Protein AF-A0A1B6HEP8-F1 (afdb_monomer_lite)

Organism: NCBI:txid320908

pLDDT: mean 74.49, std 13.11, range [37.03, 90.69]

Sequence (139 aa):
LQSMLTELEASLRCVVLRTQDQSISPSASLAEIMTVEDELQFWNGCWNQARKKLDQERAKGFTEALEPLATAFRQLDRMELPEAEDVLETAHVVLDDLWKLDEFQYPQQRMEHLMEVIGKTVTRFIQQKTKSENIWEGD

Radius of gyration: 17.64 Å; chains: 1; bounding box: 43×30×50 Å

Foldseek 3Di:
DVVVVVVVVVVVVVVVVVVCVVPDPVVVLLVPCLALVSVLVVLVVQLVPDPDPLSVVLSVQLNVLSVQLRVLLVCLLVDAPVCVVVSVVSVVVSLVSNCPPPSDHDDPVVSVSNVVSSVVSNVVSVVVNVVVDPPVPDD

Structure (mmCIF, N/CA/C/O backbone):
data_AF-A0A1B6HEP8-F1
#
_entry.id   AF-A0A1B6HEP8-F1
#
loop_
_atom_site.group_PDB
_atom_site.id
_atom_site.type_symbol
_atom_site.label_atom_id
_atom_site.label_alt_id
_atom_site.label_comp_id
_atom_site.label_asym_id
_atom_site.label_entity_id
_atom_site.label_seq_id
_atom_site.pdbx_PDB_ins_code
_atom_site.Cartn_x
_atom_site.Cartn_y
_atom_site.Cartn_z
_atom_site.occupancy
_atom_site.B_iso_or_equiv
_atom_site.auth_seq_id
_atom_site.auth_comp_id
_atom_site.auth_asym_id
_atom_site.auth_atom_id
_atom_site.pdbx_PDB_model_num
ATOM 1 N N . LEU A 1 1 ? 19.510 9.320 20.959 1.00 57.09 1 LEU A N 1
ATOM 2 C CA . LEU A 1 1 ? 19.284 10.428 19.998 1.00 57.09 1 LEU A CA 1
ATOM 3 C C . LEU A 1 1 ? 18.323 10.016 18.891 1.00 57.09 1 LEU A C 1
ATOM 5 O O . LEU A 1 1 ? 17.283 10.643 18.803 1.00 57.09 1 LEU A O 1
ATOM 9 N N . GLN A 1 2 ? 18.586 8.947 18.129 1.00 69.06 2 GLN A N 1
ATOM 10 C CA . GLN A 1 2 ? 17.633 8.462 17.114 1.00 69.06 2 GLN A CA 1
ATOM 11 C C . GLN A 1 2 ? 16.268 8.063 17.694 1.00 69.06 2 GLN A C 1
ATOM 13 O O . GLN A 1 2 ? 15.257 8.471 17.147 1.00 69.06 2 GLN A O 1
ATOM 18 N N . SER A 1 3 ? 16.234 7.387 18.848 1.00 61.69 3 SER A N 1
ATOM 19 C CA . SER A 1 3 ? 14.975 7.034 19.527 1.00 61.69 3 SER A CA 1
ATOM 20 C C . SER A 1 3 ? 14.134 8.251 19.926 1.00 61.69 3 SER A C 1
ATOM 22 O O . SER A 1 3 ? 12.919 8.240 19.792 1.00 61.69 3 SER A O 1
ATOM 24 N N . MET A 1 4 ? 14.787 9.327 20.369 1.00 73.06 4 MET A N 1
ATOM 25 C CA . MET A 1 4 ? 14.111 10.573 20.732 1.00 73.06 4 MET A CA 1
ATOM 26 C C . MET A 1 4 ? 13.595 11.291 19.486 1.00 73.06 4 MET A C 1
ATOM 28 O O . MET A 1 4 ? 12.535 11.88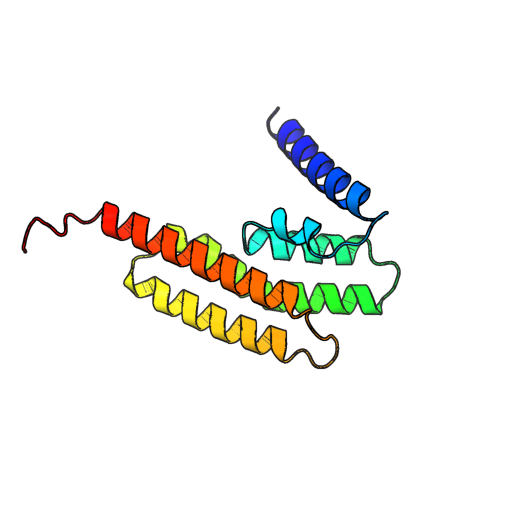8 19.540 1.00 73.06 4 MET A O 1
ATOM 32 N N . LEU A 1 5 ? 14.317 11.211 18.363 1.00 83.25 5 LEU A N 1
ATOM 33 C CA . LEU A 1 5 ? 13.895 11.773 17.079 1.00 83.25 5 LEU A CA 1
ATOM 34 C C . LEU A 1 5 ? 12.667 11.045 16.526 1.00 83.25 5 LEU A C 1
ATOM 36 O O . LEU A 1 5 ? 11.701 11.704 16.171 1.00 83.25 5 LEU A O 1
ATOM 40 N N . THR A 1 6 ? 12.665 9.710 16.545 1.00 81.62 6 THR A N 1
ATOM 41 C CA . THR A 1 6 ? 11.507 8.908 16.118 1.00 81.62 6 THR A CA 1
ATOM 42 C C . THR A 1 6 ? 10.293 9.135 17.015 1.00 81.62 6 THR A C 1
ATOM 44 O O . THR A 1 6 ? 9.163 9.167 16.543 1.00 81.62 6 THR A O 1
ATOM 47 N N . GLU A 1 7 ? 10.510 9.331 18.315 1.00 73.19 7 GLU A N 1
ATOM 48 C CA . GLU A 1 7 ? 9.442 9.611 19.278 1.00 73.19 7 GLU A CA 1
ATOM 49 C C . GLU A 1 7 ? 8.897 11.044 19.123 1.00 73.19 7 GLU A C 1
ATOM 51 O O . GLU A 1 7 ? 7.694 11.288 19.247 1.00 73.19 7 GLU A O 1
ATOM 56 N N . LEU A 1 8 ? 9.761 11.997 18.764 1.00 82.38 8 LEU A N 1
ATOM 57 C CA . LEU A 1 8 ? 9.376 13.375 18.464 1.00 82.38 8 LEU A CA 1
ATOM 58 C C . LEU A 1 8 ? 8.628 13.470 17.127 1.00 82.38 8 LEU A C 1
ATOM 60 O O . LEU A 1 8 ? 7.628 14.169 17.035 1.00 82.38 8 LEU A O 1
ATOM 64 N N . GLU A 1 9 ? 9.051 12.715 16.118 1.00 76.81 9 GLU A N 1
ATOM 65 C CA . GLU A 1 9 ? 8.378 12.617 14.822 1.00 76.81 9 GLU A CA 1
ATOM 66 C C . GLU A 1 9 ? 7.004 11.943 14.960 1.00 76.81 9 GLU A C 1
ATOM 68 O O . GLU A 1 9 ? 6.003 12.477 14.486 1.00 76.81 9 GLU A O 1
ATOM 73 N N . ALA A 1 10 ? 6.916 10.844 15.715 1.00 69.25 10 ALA A N 1
ATOM 74 C CA . ALA A 1 10 ? 5.651 10.171 16.004 1.00 69.25 10 ALA A CA 1
ATOM 75 C C . ALA A 1 10 ? 4.685 11.052 16.818 1.00 69.25 10 ALA A C 1
ATOM 77 O O . ALA A 1 10 ? 3.481 11.076 16.545 1.00 69.25 10 ALA A O 1
ATOM 78 N N . SER A 1 11 ? 5.193 11.805 17.801 1.00 68.50 11 SER A N 1
ATOM 79 C CA . SER A 1 11 ? 4.370 12.718 18.605 1.00 68.50 11 SER A CA 1
ATOM 80 C C . SER A 1 11 ? 3.941 13.962 17.828 1.00 68.50 11 SER A C 1
ATOM 82 O O . SER A 1 11 ? 2.787 14.365 17.953 1.00 68.50 11 SER A O 1
ATOM 84 N N . LEU A 1 12 ? 4.798 14.524 16.971 1.00 74.38 12 LEU A N 1
ATOM 85 C CA . LEU A 1 12 ? 4.425 15.601 16.050 1.00 74.38 12 LEU A CA 1
ATOM 86 C C . LEU A 1 12 ? 3.359 15.135 15.063 1.00 74.38 12 LEU A C 1
ATOM 88 O O . LEU A 1 12 ? 2.343 15.810 14.923 1.00 74.38 12 LEU A O 1
ATOM 92 N N . ARG A 1 13 ? 3.533 13.954 14.459 1.00 63.53 13 ARG A N 1
ATOM 93 C CA . ARG A 1 13 ? 2.539 13.351 13.562 1.00 63.53 13 ARG A CA 1
ATOM 94 C C . ARG A 1 13 ? 1.188 13.198 14.263 1.00 63.53 13 ARG A C 1
ATOM 96 O O . ARG A 1 13 ? 0.164 13.621 13.739 1.00 63.53 13 ARG A O 1
ATOM 103 N N . CYS A 1 14 ? 1.184 12.704 15.502 1.00 56.34 14 CYS A N 1
ATOM 104 C CA . CYS A 1 14 ? -0.032 12.613 16.315 1.00 56.34 14 CYS A CA 1
ATOM 105 C C . CYS A 1 14 ? -0.652 13.980 16.650 1.00 56.34 14 CYS A C 1
ATOM 107 O O . CYS A 1 14 ? -1.875 14.108 16.666 1.00 56.34 14 CYS A O 1
ATOM 109 N N . VAL A 1 15 ? 0.158 14.994 16.969 1.00 63.53 15 VAL A N 1
ATOM 110 C CA . VAL A 1 15 ? -0.334 16.336 17.323 1.00 63.53 15 VAL A CA 1
ATOM 111 C C . VAL A 1 15 ? -0.934 17.032 16.112 1.00 63.53 15 VAL A C 1
ATOM 113 O O . VAL A 1 15 ? -2.010 17.605 16.245 1.00 63.53 15 VAL A O 1
ATOM 116 N N . VAL A 1 16 ? -0.298 16.929 14.946 1.00 63.59 16 VAL A N 1
ATOM 117 C CA . VAL A 1 16 ? -0.805 17.496 13.693 1.00 63.59 16 VAL A CA 1
ATOM 118 C C . VAL A 1 16 ? -2.164 16.883 13.340 1.00 63.59 16 VAL A C 1
ATOM 120 O O . VAL A 1 16 ? -3.126 17.632 13.137 1.00 63.59 16 VAL A O 1
ATOM 123 N N . LEU A 1 17 ? -2.287 15.553 13.437 1.00 57.50 17 LEU A N 1
ATOM 124 C CA . LEU A 1 17 ? -3.558 14.837 13.280 1.00 57.50 17 LEU A CA 1
ATOM 125 C C . LEU A 1 17 ? -4.614 15.280 14.315 1.00 57.50 17 LEU A C 1
ATOM 127 O O . LEU A 1 17 ? -5.783 15.442 13.974 1.00 57.50 17 LEU A O 1
ATOM 131 N N . ARG A 1 18 ? -4.220 15.551 15.570 1.00 50.47 18 ARG A N 1
ATOM 132 C CA . ARG A 1 18 ? -5.126 16.050 16.629 1.00 50.47 18 ARG A CA 1
ATOM 133 C C . ARG A 1 18 ? -5.597 17.488 16.413 1.00 50.47 18 ARG A C 1
ATOM 135 O O . ARG A 1 18 ? -6.743 17.793 16.730 1.00 50.47 18 ARG A O 1
ATOM 142 N N . THR A 1 19 ? -4.755 18.383 15.898 1.00 46.78 19 THR A N 1
ATOM 143 C CA . THR A 1 19 ? -5.163 19.766 15.576 1.00 46.78 19 THR A CA 1
ATOM 144 C C . THR A 1 19 ? -6.194 19.830 14.451 1.00 46.78 19 THR A C 1
ATOM 146 O O . THR A 1 19 ? -6.966 20.784 14.396 1.00 46.78 19 THR A O 1
ATOM 149 N N . GLN A 1 20 ? -6.260 18.809 13.596 1.00 47.50 20 GLN A N 1
ATOM 150 C CA . GLN A 1 20 ? -7.231 18.730 12.501 1.00 47.50 20 GLN A CA 1
ATOM 151 C C . GLN A 1 20 ? -8.622 18.223 12.949 1.00 47.50 20 GLN A C 1
ATOM 153 O O . GLN A 1 20 ? -9.596 18.401 12.221 1.00 47.50 20 GLN A O 1
ATOM 158 N N . ASP A 1 21 ? -8.758 17.687 14.170 1.00 45.72 21 ASP A N 1
ATOM 159 C CA . ASP A 1 21 ? -10.011 17.116 14.710 1.00 45.72 21 ASP A CA 1
ATOM 160 C C . ASP A 1 21 ? -11.056 18.190 15.114 1.00 45.72 21 ASP A C 1
ATOM 162 O O . ASP A 1 21 ? -12.222 17.885 15.357 1.00 45.72 21 ASP A O 1
ATOM 166 N N . GLN A 1 22 ? -10.682 19.480 15.160 1.00 44.94 22 GLN A N 1
ATOM 167 C CA . GLN A 1 22 ? -11.628 20.583 15.435 1.00 44.94 22 GLN A CA 1
ATOM 168 C C . GLN A 1 22 ? -12.282 21.176 14.177 1.00 44.94 22 GLN A C 1
ATOM 170 O O . GLN A 1 22 ? -13.263 21.912 14.284 1.00 44.94 22 GLN A O 1
ATOM 175 N N . SER A 1 23 ? -11.796 20.835 12.983 1.00 39.75 23 SER A N 1
ATOM 176 C CA . SER A 1 23 ? -12.380 21.271 11.714 1.00 39.75 23 SER A CA 1
ATOM 177 C C . SER A 1 23 ? -12.222 20.164 10.680 1.00 39.75 23 SER A C 1
ATOM 179 O O . SER A 1 23 ? -11.285 20.170 9.884 1.00 39.75 23 SER A O 1
ATOM 181 N N . ILE A 1 24 ? -13.127 19.187 10.713 1.00 41.25 24 ILE A N 1
ATOM 182 C CA . ILE A 1 24 ? -13.138 18.063 9.774 1.00 41.25 24 ILE A CA 1
ATOM 183 C C . ILE A 1 24 ? -13.408 18.603 8.362 1.00 41.25 24 ILE A C 1
ATOM 185 O O . ILE A 1 24 ? -14.552 18.732 7.931 1.00 41.25 24 ILE A O 1
ATOM 189 N N . SER A 1 25 ? -12.333 18.916 7.639 1.00 37.03 25 SER A N 1
ATOM 190 C CA . SER A 1 25 ? -12.291 18.819 6.188 1.00 37.03 25 SER A CA 1
ATOM 191 C C . SER A 1 25 ? -11.531 17.531 5.863 1.00 37.03 25 SER A C 1
ATOM 193 O O . SER A 1 25 ? -10.323 17.476 6.099 1.00 37.03 25 SER A O 1
ATOM 195 N N . PRO A 1 26 ? -12.193 16.490 5.329 1.00 45.12 26 PRO A N 1
ATOM 196 C CA . PRO A 1 26 ? -11.564 15.203 5.015 1.00 45.12 26 PRO A CA 1
ATOM 197 C C . PRO A 1 26 ? -10.433 15.306 3.977 1.00 45.12 26 PRO A C 1
ATOM 199 O O . PRO A 1 26 ? -9.711 14.339 3.777 1.00 45.12 26 PRO A O 1
ATOM 202 N N . SER A 1 27 ? -10.260 16.468 3.342 1.00 38.66 27 SER A N 1
ATOM 203 C CA . SER A 1 27 ? -9.211 16.763 2.365 1.00 38.66 27 SER A CA 1
ATOM 204 C C . SER A 1 27 ? -7.836 17.076 2.966 1.00 38.66 27 SER A C 1
ATOM 206 O O . SER A 1 27 ? -6.834 16.867 2.292 1.00 38.66 27 SER A O 1
ATOM 208 N N . ALA A 1 28 ? -7.752 17.566 4.210 1.00 42.22 28 ALA A N 1
ATOM 209 C CA . ALA A 1 28 ? -6.467 17.947 4.809 1.00 42.22 28 ALA A CA 1
ATOM 210 C C . ALA A 1 28 ? -5.665 16.721 5.274 1.00 42.22 28 ALA A C 1
ATOM 212 O O . ALA A 1 28 ? -4.459 16.657 5.059 1.00 42.22 28 ALA A O 1
ATOM 213 N N . SER A 1 29 ? -6.347 15.710 5.820 1.00 55.62 29 SER A N 1
ATOM 214 C CA . SER A 1 29 ? -5.717 14.458 6.256 1.00 55.62 29 SER A CA 1
ATOM 215 C C . SER A 1 29 ? -5.234 13.589 5.089 1.00 55.62 29 SER A C 1
ATOM 217 O O . SER A 1 29 ? -4.371 12.744 5.287 1.00 55.62 29 SER A O 1
ATOM 219 N N . LEU A 1 30 ? -5.766 13.797 3.878 1.00 55.88 30 LEU A N 1
ATOM 220 C CA . LEU A 1 30 ? -5.308 13.116 2.662 1.00 55.88 30 LEU A CA 1
ATOM 221 C C . LEU A 1 30 ? -3.951 13.646 2.185 1.00 55.88 30 LEU A C 1
ATOM 223 O O . LEU A 1 30 ? -3.135 12.874 1.707 1.00 55.88 30 LEU A O 1
ATOM 227 N N . ALA A 1 31 ? -3.671 14.939 2.378 1.00 54.66 31 ALA A N 1
ATOM 228 C CA . ALA A 1 31 ? -2.416 15.551 1.936 1.00 54.66 31 ALA A CA 1
ATOM 229 C C . ALA A 1 31 ? -1.170 15.026 2.682 1.00 54.66 31 ALA A C 1
ATOM 231 O O . ALA A 1 31 ? -0.057 15.160 2.178 1.00 54.66 31 ALA A O 1
ATOM 232 N N . GLU A 1 32 ? -1.346 14.439 3.871 1.00 57.22 32 GLU A N 1
ATOM 233 C CA . GLU A 1 32 ? -0.267 13.850 4.680 1.00 57.22 32 GLU A CA 1
ATOM 234 C C . GLU A 1 32 ? -0.049 12.354 4.432 1.00 57.22 32 GLU A C 1
ATOM 236 O O . GLU A 1 32 ? 0.972 11.804 4.854 1.00 57.22 32 GLU A O 1
ATOM 241 N N . ILE A 1 33 ? -0.985 11.684 3.760 1.00 66.19 33 ILE A N 1
ATOM 242 C CA . ILE A 1 33 ? -0.854 10.272 3.418 1.00 66.19 33 ILE A CA 1
ATOM 243 C C . ILE A 1 33 ? -0.105 10.222 2.091 1.00 66.19 33 ILE A C 1
ATOM 245 O O . ILE A 1 33 ? -0.668 10.424 1.026 1.00 66.19 33 ILE A O 1
ATOM 249 N N . MET A 1 34 ? 1.204 10.014 2.136 1.00 64.75 34 MET A N 1
ATOM 250 C CA . MET A 1 34 ? 2.017 10.007 0.916 1.00 64.75 34 MET A CA 1
ATOM 251 C C . MET A 1 34 ? 2.331 8.590 0.439 1.00 64.75 34 MET A C 1
ATOM 253 O O . MET A 1 34 ? 2.782 8.408 -0.691 1.00 64.75 34 MET A O 1
ATOM 257 N N . THR A 1 35 ? 2.089 7.592 1.290 1.00 73.19 35 THR A N 1
ATOM 258 C CA . THR A 1 35 ? 2.374 6.181 1.030 1.00 73.19 35 THR A CA 1
ATOM 259 C C . THR A 1 35 ? 1.246 5.277 1.531 1.00 73.19 35 THR A C 1
ATOM 261 O O . THR A 1 35 ? 0.475 5.645 2.416 1.00 73.19 35 THR A O 1
ATOM 264 N N . VAL A 1 36 ? 1.171 4.056 0.995 1.00 75.19 36 VAL A N 1
ATOM 265 C CA . VAL A 1 36 ? 0.221 3.027 1.461 1.00 75.19 36 VAL A CA 1
ATOM 266 C C . VAL A 1 36 ? 0.453 2.677 2.944 1.00 75.19 36 VAL A C 1
ATOM 268 O O . VAL A 1 36 ? -0.494 2.401 3.678 1.00 75.19 36 VAL A O 1
ATOM 271 N N . GLU A 1 37 ? 1.701 2.753 3.422 1.00 75.44 37 GLU A N 1
ATOM 272 C CA . GLU A 1 37 ? 2.041 2.557 4.839 1.00 75.44 37 GLU A CA 1
ATOM 273 C C . GLU A 1 37 ? 1.454 3.659 5.740 1.00 75.44 37 GLU A C 1
ATOM 275 O O . GLU A 1 37 ? 1.047 3.383 6.870 1.00 75.44 37 GLU A O 1
ATOM 280 N N . ASP A 1 38 ? 1.351 4.894 5.245 1.00 75.12 38 ASP A N 1
ATOM 281 C CA . ASP A 1 38 ? 0.741 5.999 5.993 1.00 75.12 38 ASP A CA 1
ATOM 282 C C . ASP A 1 38 ? -0.766 5.800 6.179 1.00 75.12 38 ASP A C 1
ATOM 284 O O . ASP A 1 38 ? -1.305 6.117 7.241 1.00 75.12 38 ASP A O 1
ATOM 288 N N . GLU A 1 39 ? -1.441 5.217 5.184 1.00 76.50 39 GLU A N 1
ATOM 289 C CA . GLU A 1 39 ? -2.862 4.868 5.269 1.00 76.50 39 GLU A CA 1
ATOM 290 C C . GLU A 1 39 ? -3.076 3.783 6.344 1.00 76.50 39 GLU A C 1
ATOM 292 O O . GLU A 1 39 ? -3.964 3.910 7.187 1.00 76.50 39 GLU A O 1
ATOM 297 N N . LEU A 1 40 ? -2.202 2.768 6.413 1.00 76.06 40 LEU A N 1
ATOM 298 C CA . LEU A 1 40 ? -2.225 1.771 7.493 1.00 76.06 40 LEU A CA 1
ATOM 299 C C . LEU A 1 40 ? -2.009 2.389 8.877 1.00 76.06 40 LEU A C 1
ATOM 301 O O . LEU A 1 40 ? -2.680 2.009 9.841 1.00 76.06 40 LEU A O 1
ATOM 305 N N . GLN A 1 41 ? -1.074 3.332 9.009 1.00 74.25 41 GLN A N 1
ATOM 306 C CA . GLN A 1 41 ? -0.845 4.018 10.282 1.00 74.25 41 GLN A CA 1
ATOM 307 C C . GLN A 1 41 ? -2.036 4.886 10.688 1.00 74.25 41 GLN A C 1
ATOM 309 O O . GLN A 1 41 ? -2.385 4.923 11.870 1.00 74.25 41 GLN A O 1
ATOM 314 N N . PHE A 1 42 ? -2.691 5.533 9.723 1.00 75.56 42 PHE A N 1
ATOM 315 C CA . PHE A 1 42 ? -3.911 6.293 9.961 1.00 75.56 42 PHE A CA 1
ATOM 316 C C . PHE A 1 42 ? -5.016 5.400 10.541 1.00 75.56 42 PHE A C 1
ATOM 318 O O . PHE A 1 42 ? -5.560 5.715 11.602 1.00 75.56 42 PHE A O 1
ATOM 325 N N . TRP A 1 43 ? -5.296 4.249 9.920 1.00 75.75 43 TRP A N 1
ATOM 326 C CA . TRP A 1 43 ? -6.333 3.332 10.408 1.00 75.75 43 TRP A CA 1
ATOM 327 C C . TRP A 1 43 ? -5.979 2.699 11.762 1.00 75.75 43 TRP A C 1
ATOM 329 O O . TRP A 1 43 ? -6.843 2.609 12.636 1.00 75.75 43 TRP A O 1
ATOM 339 N N . ASN A 1 44 ? -4.706 2.379 12.012 1.00 72.75 44 ASN A N 1
ATOM 340 C CA . ASN A 1 44 ? -4.241 1.971 13.345 1.00 72.75 44 ASN A CA 1
ATOM 341 C C . ASN A 1 44 ? -4.435 3.077 14.402 1.00 72.75 44 ASN A C 1
ATOM 343 O O . ASN A 1 44 ? -4.799 2.803 15.549 1.00 72.75 44 ASN A O 1
ATOM 347 N N . GLY A 1 45 ? -4.229 4.343 14.031 1.00 69.50 45 GLY A N 1
ATOM 348 C CA . GLY A 1 45 ? -4.541 5.497 14.874 1.00 69.50 45 GLY A CA 1
ATOM 349 C C . GLY A 1 45 ? -6.038 5.602 15.177 1.00 69.50 45 GLY A C 1
ATOM 350 O O . GLY A 1 45 ? -6.425 5.763 16.337 1.00 69.50 45 GLY A O 1
ATOM 351 N N . CYS A 1 46 ? -6.885 5.420 14.159 1.00 67.88 46 CYS A N 1
ATOM 352 C CA . CYS A 1 46 ? -8.338 5.383 14.316 1.00 67.88 46 CYS A CA 1
ATOM 353 C C . CYS A 1 46 ? -8.791 4.257 15.252 1.00 67.88 46 CYS A C 1
ATOM 355 O O . CYS A 1 46 ? -9.651 4.498 16.095 1.00 67.88 46 CYS A O 1
ATOM 357 N N . TRP A 1 47 ? -8.188 3.067 15.175 1.00 66.50 47 TRP A N 1
ATOM 358 C CA . TRP A 1 47 ? -8.483 1.958 16.089 1.00 66.50 47 TRP A CA 1
ATOM 359 C C . TRP A 1 47 ? -8.173 2.311 17.553 1.00 66.50 47 TRP A C 1
ATOM 361 O O . TRP A 1 47 ? -9.015 2.126 18.436 1.00 66.50 47 TRP A O 1
ATOM 371 N N . ASN A 1 48 ? -6.998 2.895 17.808 1.00 65.31 48 ASN A N 1
ATOM 372 C CA . ASN A 1 48 ? -6.560 3.284 19.153 1.00 65.31 48 ASN A CA 1
ATOM 373 C C . ASN A 1 48 ? -7.392 4.430 19.759 1.00 65.31 48 ASN A C 1
ATOM 375 O O . ASN A 1 48 ? -7.549 4.510 20.978 1.00 65.31 48 ASN A O 1
ATOM 379 N N . GLN A 1 49 ? -7.911 5.332 18.923 1.00 63.12 49 GLN A N 1
ATOM 380 C CA . GLN A 1 49 ? -8.659 6.518 19.354 1.00 63.12 49 GLN A CA 1
ATOM 381 C C . GLN A 1 49 ? -10.184 6.311 19.345 1.00 63.12 49 GLN A C 1
ATOM 383 O O . GLN A 1 49 ? -10.925 7.093 19.954 1.00 63.12 49 GLN A O 1
ATOM 388 N N . ALA A 1 50 ? -10.669 5.255 18.690 1.00 62.25 50 ALA A N 1
ATOM 389 C CA . ALA A 1 50 ? -12.085 4.941 18.601 1.00 62.25 50 ALA A CA 1
ATOM 390 C C . ALA A 1 50 ? -12.674 4.597 19.977 1.00 62.25 50 ALA A C 1
ATOM 392 O O . ALA A 1 50 ? -12.272 3.655 20.655 1.00 62.25 50 ALA A O 1
ATOM 393 N N . ARG A 1 51 ? -13.696 5.363 20.376 1.00 60.34 51 ARG A N 1
ATOM 394 C CA . ARG A 1 51 ? -14.481 5.118 21.600 1.00 60.34 51 ARG A CA 1
ATOM 395 C C . ARG A 1 51 ? -15.614 4.111 21.391 1.00 60.34 51 ARG A C 1
ATOM 397 O O . ARG A 1 51 ? -16.165 3.605 22.365 1.00 60.34 51 ARG A O 1
ATOM 404 N N . LYS A 1 52 ? -16.002 3.857 20.138 1.00 71.31 52 LYS A N 1
ATOM 405 C CA . LYS A 1 52 ? -17.084 2.939 19.763 1.00 71.31 52 LYS A CA 1
ATOM 406 C C . LYS A 1 52 ? -16.485 1.659 19.186 1.00 71.31 52 LYS A C 1
ATOM 408 O O . LYS A 1 52 ? -15.628 1.729 18.313 1.00 71.31 52 LYS A O 1
ATOM 413 N N . LYS A 1 53 ? -16.989 0.501 19.627 1.00 69.50 53 LYS A N 1
ATOM 414 C CA . LYS A 1 53 ? -16.548 -0.819 19.137 1.00 69.50 53 LYS A CA 1
ATOM 415 C C . LYS A 1 53 ? -16.720 -0.984 17.626 1.00 69.50 53 LYS A C 1
ATOM 417 O O . LYS A 1 53 ? -15.830 -1.510 16.980 1.00 69.50 53 LYS A O 1
ATOM 422 N N . LEU A 1 54 ? -17.810 -0.451 17.070 1.00 69.44 54 LEU A N 1
ATOM 423 C CA . LEU A 1 54 ? -18.058 -0.484 15.627 1.00 69.44 54 LEU A CA 1
ATOM 424 C C . LEU A 1 54 ? -16.942 0.217 14.847 1.00 69.44 54 LEU A C 1
ATOM 426 O O . LEU A 1 54 ? -16.462 -0.340 13.874 1.00 69.44 54 LEU A O 1
ATOM 430 N N . ASP A 1 55 ? -16.488 1.391 15.302 1.00 67.31 55 ASP A N 1
ATOM 431 C CA . ASP A 1 55 ? -15.413 2.155 14.651 1.00 67.31 55 ASP A CA 1
ATOM 432 C C . ASP A 1 55 ? -14.055 1.431 14.746 1.00 67.31 55 ASP A C 1
ATOM 434 O O . ASP A 1 55 ? -13.246 1.507 13.822 1.00 67.31 55 ASP A O 1
ATOM 438 N N . GLN A 1 56 ? -13.830 0.676 15.830 1.00 73.19 56 GLN A N 1
ATOM 439 C CA . GLN A 1 56 ? -12.665 -0.205 15.976 1.00 73.19 56 GLN A CA 1
ATOM 440 C C . GLN A 1 56 ? -12.716 -1.381 14.995 1.00 73.19 56 GLN A C 1
ATOM 442 O O . GLN A 1 56 ? -11.706 -1.700 14.375 1.00 73.19 56 GLN A O 1
ATOM 447 N N . GLU A 1 57 ? -13.876 -2.011 14.819 1.00 75.00 57 GLU A N 1
ATOM 448 C CA . GLU A 1 57 ? -14.057 -3.104 13.857 1.00 75.00 57 GLU A CA 1
ATOM 449 C C . GLU A 1 57 ? -13.854 -2.620 12.412 1.00 75.00 57 GLU A C 1
ATOM 451 O O . GLU A 1 57 ? -13.163 -3.299 11.653 1.00 75.00 57 GLU A O 1
ATOM 456 N N . ARG A 1 58 ? -14.314 -1.402 12.059 1.00 75.12 58 ARG A N 1
ATOM 457 C CA . ARG A 1 58 ? -14.029 -0.800 10.734 1.00 75.12 58 ARG A CA 1
ATOM 458 C C . ARG A 1 58 ? -12.541 -0.623 10.505 1.00 75.12 58 ARG A C 1
ATOM 460 O O . ARG A 1 58 ? -12.009 -1.054 9.489 1.00 75.12 58 ARG A O 1
ATOM 467 N N . ALA A 1 59 ? -11.879 0.036 11.456 1.00 73.88 59 ALA A N 1
ATOM 468 C CA . ALA A 1 59 ? -10.462 0.341 11.351 1.00 73.88 59 ALA A CA 1
ATOM 469 C C . ALA A 1 59 ? -9.638 -0.944 11.221 1.00 73.88 59 ALA A C 1
ATOM 471 O O . ALA A 1 59 ? -8.742 -1.004 10.388 1.00 73.88 59 ALA A O 1
ATOM 472 N N . LYS A 1 60 ? -10.006 -1.985 11.979 1.00 79.00 60 LYS A N 1
ATOM 473 C CA . LYS A 1 60 ? -9.371 -3.298 11.911 1.00 79.00 60 LYS A CA 1
ATOM 474 C C . LYS A 1 60 ? -9.564 -3.969 10.544 1.00 79.00 60 LYS A C 1
ATOM 476 O O . LYS A 1 60 ? -8.582 -4.418 9.958 1.00 79.00 60 LYS A O 1
ATOM 481 N N . GLY A 1 61 ? -10.787 -3.985 10.010 1.00 80.50 61 GLY A N 1
ATOM 482 C CA . GLY A 1 61 ? -11.062 -4.559 8.688 1.00 80.50 61 GLY A CA 1
ATOM 483 C C . GLY A 1 61 ? -10.287 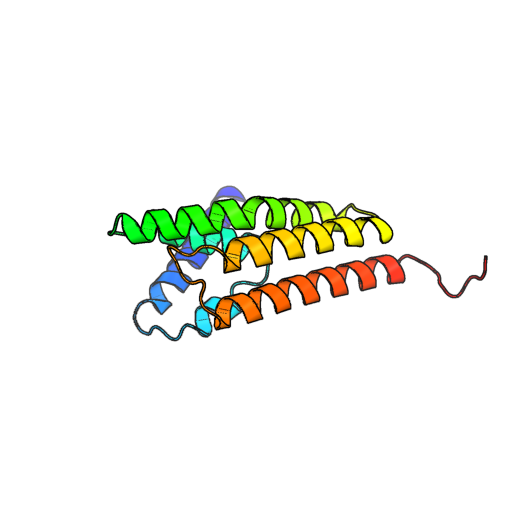-3.858 7.568 1.00 80.50 61 GLY A C 1
ATOM 484 O O . GLY A 1 61 ? -9.698 -4.514 6.713 1.00 80.50 61 GLY A O 1
ATOM 485 N N . PHE A 1 62 ? -10.198 -2.525 7.614 1.00 81.12 62 PHE A N 1
ATOM 486 C CA . PHE A 1 62 ? -9.404 -1.767 6.645 1.00 81.12 62 PHE A CA 1
ATOM 487 C C . PHE A 1 62 ? -7.898 -2.005 6.791 1.00 81.12 62 PHE A C 1
ATOM 489 O O . PHE A 1 62 ? -7.208 -2.108 5.779 1.00 81.12 62 PHE A O 1
ATOM 496 N N . THR A 1 63 ? -7.373 -2.127 8.016 1.00 81.62 63 THR A N 1
ATOM 497 C CA . THR A 1 63 ? -5.953 -2.461 8.208 1.00 81.62 63 THR A CA 1
ATOM 498 C C . THR A 1 63 ? -5.609 -3.850 7.689 1.00 81.62 63 THR A C 1
ATOM 500 O O . THR A 1 63 ? -4.590 -3.993 7.024 1.00 81.62 63 THR A O 1
ATOM 503 N N . GLU A 1 64 ? -6.456 -4.850 7.944 1.00 84.56 64 GLU A N 1
ATOM 504 C CA . GLU A 1 64 ? -6.223 -6.231 7.499 1.00 84.56 64 GLU A CA 1
ATOM 505 C C . GLU A 1 64 ? -6.256 -6.334 5.968 1.00 84.56 64 GLU A C 1
ATOM 507 O O . GLU A 1 64 ? -5.407 -6.998 5.378 1.00 84.56 64 GLU A O 1
ATOM 512 N N . ALA A 1 65 ? -7.177 -5.619 5.311 1.00 84.94 65 ALA A N 1
ATOM 513 C CA . ALA A 1 65 ? -7.239 -5.571 3.851 1.00 84.94 65 ALA A CA 1
ATOM 514 C C . ALA A 1 65 ? -6.010 -4.877 3.230 1.00 84.94 65 ALA A C 1
ATOM 516 O O . ALA A 1 65 ? -5.477 -5.343 2.228 1.00 84.94 65 ALA A O 1
ATOM 517 N N . LEU A 1 66 ? -5.525 -3.779 3.824 1.00 85.12 66 LEU A N 1
ATOM 518 C CA . LEU A 1 66 ? -4.404 -2.989 3.289 1.00 85.12 66 LEU A CA 1
ATOM 519 C C . LEU A 1 66 ? -3.008 -3.558 3.617 1.00 85.12 66 LEU A C 1
ATOM 521 O O . LEU A 1 66 ? -2.020 -3.163 2.996 1.00 85.12 66 LEU A O 1
ATOM 525 N N . GLU A 1 67 ? -2.891 -4.472 4.577 1.00 85.88 67 GLU A N 1
ATOM 526 C CA . GLU A 1 67 ? -1.623 -5.089 4.995 1.00 85.88 67 GLU A CA 1
ATOM 527 C C . GLU A 1 67 ? -0.854 -5.825 3.873 1.00 85.88 67 GLU A C 1
ATOM 529 O O . GLU A 1 67 ? 0.347 -5.553 3.704 1.00 85.88 67 GLU A O 1
ATOM 534 N N . PRO A 1 68 ? -1.480 -6.704 3.061 1.00 86.94 68 PRO A N 1
ATOM 535 C CA . PRO A 1 68 ? -0.802 -7.328 1.923 1.00 86.94 68 PRO A CA 1
ATOM 536 C C . PRO A 1 68 ? -0.297 -6.291 0.915 1.00 86.94 68 PRO A C 1
ATOM 538 O O . PRO A 1 68 ? 0.818 -6.419 0.405 1.00 86.94 68 PRO A O 1
ATOM 541 N N . LEU A 1 69 ? -1.063 -5.219 0.694 1.00 87.12 69 LEU A N 1
ATOM 542 C CA . LEU A 1 69 ? -0.685 -4.143 -0.214 1.00 87.12 69 LEU A CA 1
ATOM 543 C C . LEU A 1 69 ? 0.565 -3.407 0.265 1.00 87.12 69 LEU A C 1
ATOM 545 O O . LEU A 1 69 ? 1.526 -3.256 -0.485 1.00 87.12 69 LEU A O 1
ATOM 549 N N . ALA A 1 70 ? 0.590 -2.981 1.527 1.00 85.00 70 ALA A N 1
ATOM 550 C CA . ALA A 1 70 ? 1.752 -2.293 2.082 1.00 85.00 70 ALA A CA 1
ATOM 551 C C . ALA A 1 70 ? 3.007 -3.176 2.071 1.00 85.00 70 ALA A C 1
ATOM 553 O O . ALA A 1 70 ? 4.110 -2.689 1.818 1.00 85.00 70 ALA A O 1
ATOM 554 N N . THR A 1 71 ? 2.843 -4.481 2.295 1.00 86.25 71 THR A N 1
ATOM 555 C CA . THR A 1 71 ? 3.950 -5.441 2.229 1.00 86.25 71 THR A CA 1
ATOM 556 C C . THR A 1 71 ? 4.513 -5.549 0.813 1.00 86.25 71 THR A C 1
ATOM 558 O O . THR A 1 71 ? 5.734 -5.498 0.648 1.00 86.25 71 THR A O 1
ATOM 561 N N . ALA A 1 72 ? 3.647 -5.632 -0.201 1.00 84.94 72 ALA A N 1
ATOM 562 C CA . ALA A 1 72 ? 4.052 -5.665 -1.604 1.00 84.94 72 ALA A CA 1
ATOM 563 C C . ALA A 1 72 ? 4.769 -4.364 -2.013 1.00 84.94 72 ALA A C 1
ATOM 565 O O . ALA A 1 72 ? 5.868 -4.398 -2.565 1.00 84.94 72 ALA A O 1
ATOM 566 N N . PHE A 1 73 ? 4.225 -3.203 -1.633 1.00 83.88 73 PHE A N 1
ATOM 567 C CA . PHE A 1 73 ? 4.838 -1.902 -1.927 1.00 83.88 73 PHE A CA 1
ATOM 568 C C . PHE A 1 73 ? 6.175 -1.671 -1.212 1.00 83.88 73 PHE A C 1
ATOM 570 O O . PHE A 1 73 ? 7.064 -1.042 -1.779 1.00 83.88 73 PHE A O 1
ATOM 577 N N . ARG A 1 74 ? 6.371 -2.214 -0.004 1.00 84.31 74 ARG A N 1
ATOM 578 C CA . ARG A 1 74 ? 7.670 -2.167 0.690 1.00 84.31 74 ARG A CA 1
ATOM 579 C C . ARG A 1 74 ? 8.745 -2.986 -0.032 1.00 84.31 74 ARG A C 1
ATOM 581 O O . ARG A 1 74 ? 9.932 -2.671 0.066 1.00 84.31 74 ARG A O 1
ATOM 588 N N . GLN A 1 75 ? 8.353 -4.063 -0.709 1.00 83.81 75 GLN A N 1
ATOM 589 C CA . GLN A 1 75 ? 9.273 -4.924 -1.455 1.00 83.81 75 GLN A CA 1
ATOM 590 C C . GLN A 1 75 ? 9.560 -4.388 -2.861 1.00 83.81 75 GLN A C 1
ATOM 592 O O . GLN A 1 75 ? 10.644 -4.653 -3.379 1.00 83.81 75 GLN A O 1
ATOM 597 N N . LEU A 1 76 ? 8.658 -3.566 -3.411 1.00 82.75 76 LEU A N 1
ATOM 598 C CA . LEU A 1 76 ? 8.725 -3.014 -4.765 1.00 82.75 76 LEU A CA 1
ATOM 599 C C . LEU A 1 76 ? 10.091 -2.395 -5.106 1.00 82.75 76 LEU A C 1
ATOM 601 O O . LEU A 1 76 ? 10.639 -2.691 -6.158 1.00 82.75 76 LEU A O 1
ATOM 605 N N . ASP A 1 77 ? 10.713 -1.627 -4.205 1.00 77.75 77 ASP A N 1
ATOM 606 C CA . ASP A 1 77 ? 12.026 -0.997 -4.459 1.00 77.75 77 ASP A CA 1
ATOM 607 C C . ASP A 1 77 ? 13.158 -2.002 -4.764 1.00 77.75 77 ASP A C 1
ATOM 609 O O . ASP A 1 77 ? 14.168 -1.650 -5.380 1.00 77.75 77 ASP A O 1
ATOM 613 N N . ARG A 1 78 ? 13.019 -3.257 -4.321 1.00 81.38 78 ARG A N 1
ATOM 614 C CA . ARG A 1 78 ? 14.010 -4.327 -4.520 1.00 81.38 78 ARG A CA 1
ATOM 615 C C . ARG A 1 78 ? 13.699 -5.219 -5.718 1.00 81.38 78 ARG A C 1
ATOM 617 O O . ARG A 1 78 ? 14.576 -5.978 -6.116 1.00 81.38 78 ARG A O 1
ATOM 624 N N . MET A 1 79 ? 12.493 -5.115 -6.262 1.00 83.44 79 MET A N 1
ATOM 625 C CA . MET A 1 79 ? 11.971 -5.983 -7.313 1.00 83.44 79 MET A CA 1
ATOM 626 C C . MET A 1 79 ? 12.444 -5.540 -8.697 1.00 83.44 79 MET A C 1
ATOM 628 O O . MET A 1 79 ? 12.878 -4.397 -8.886 1.00 83.44 79 MET A O 1
ATOM 632 N N . GLU A 1 80 ? 12.412 -6.446 -9.665 1.00 82.75 80 GLU A N 1
ATOM 633 C CA . GLU A 1 80 ? 12.676 -6.130 -11.072 1.00 82.75 80 GLU A CA 1
ATOM 634 C C . GLU A 1 80 ? 11.425 -5.562 -11.760 1.00 82.75 80 GLU A C 1
ATOM 636 O O . GLU A 1 80 ? 10.311 -5.681 -11.257 1.00 82.75 80 GLU A O 1
ATOM 641 N N . LEU A 1 81 ? 11.600 -4.901 -12.911 1.00 80.38 81 LEU A N 1
ATOM 642 C CA . LEU A 1 81 ? 10.484 -4.298 -13.650 1.00 80.38 81 LEU A CA 1
ATOM 643 C C . LEU A 1 81 ? 9.310 -5.267 -13.935 1.00 80.38 81 LEU A C 1
ATOM 645 O O . LEU A 1 81 ? 8.176 -4.845 -13.717 1.00 80.38 81 LEU A O 1
ATOM 649 N N . PRO A 1 82 ? 9.522 -6.524 -14.390 1.00 83.31 82 PRO A N 1
ATOM 650 C CA . PRO A 1 82 ? 8.407 -7.438 -14.660 1.00 83.31 82 PRO A CA 1
ATOM 651 C C . PRO A 1 82 ? 7.633 -7.827 -13.396 1.00 83.31 82 PRO A C 1
ATOM 653 O O . PRO A 1 82 ? 6.424 -8.009 -13.448 1.00 83.31 82 PRO A O 1
ATOM 656 N N . GLU A 1 83 ? 8.295 -7.881 -12.242 1.00 83.50 83 GLU A N 1
ATOM 657 C CA . GLU A 1 83 ? 7.665 -8.264 -10.975 1.00 83.50 83 GLU A CA 1
ATOM 658 C C . GLU A 1 83 ? 6.704 -7.176 -10.444 1.00 83.50 83 GLU A C 1
ATOM 660 O O . GLU A 1 83 ? 5.901 -7.422 -9.546 1.00 83.50 83 GLU A O 1
ATOM 665 N N . ALA A 1 84 ? 6.742 -5.958 -11.002 1.00 84.88 84 ALA A N 1
ATOM 666 C CA . ALA A 1 84 ? 5.777 -4.913 -10.664 1.00 84.88 84 ALA A CA 1
ATOM 667 C C . ALA A 1 84 ? 4.348 -5.236 -11.132 1.00 84.88 84 ALA A C 1
ATOM 669 O O . ALA A 1 84 ? 3.398 -4.679 -10.578 1.00 84.88 84 ALA A O 1
ATOM 670 N N . GLU A 1 85 ? 4.186 -6.123 -12.118 1.00 87.31 85 GLU A N 1
ATOM 671 C CA . GLU A 1 85 ? 2.875 -6.621 -12.549 1.00 87.31 85 GLU A CA 1
ATOM 672 C C . GLU A 1 85 ? 2.184 -7.384 -11.409 1.00 87.31 85 GLU A C 1
ATOM 674 O O . GLU A 1 85 ? 1.060 -7.040 -11.046 1.00 87.31 85 GLU A O 1
ATOM 679 N N . ASP A 1 86 ? 2.899 -8.290 -10.737 1.00 87.62 86 ASP A N 1
ATOM 680 C CA . ASP A 1 86 ? 2.385 -9.057 -9.591 1.00 87.62 86 ASP A CA 1
ATOM 681 C C . ASP A 1 86 ? 1.950 -8.142 -8.426 1.00 87.62 86 ASP A C 1
ATOM 683 O O . ASP A 1 86 ? 0.952 -8.383 -7.733 1.00 87.62 86 ASP A O 1
ATOM 687 N N . VAL A 1 87 ? 2.683 -7.042 -8.209 1.00 87.12 87 VAL A N 1
ATOM 688 C CA . VAL A 1 87 ? 2.341 -6.034 -7.190 1.00 87.12 87 VAL A CA 1
ATOM 689 C C . VAL A 1 87 ? 1.064 -5.282 -7.565 1.00 87.12 87 VAL A C 1
ATOM 691 O O . VAL A 1 87 ? 0.233 -5.007 -6.696 1.00 87.12 87 VAL A O 1
ATOM 694 N N . LEU A 1 88 ? 0.875 -4.964 -8.847 1.00 89.31 88 LEU A N 1
ATOM 695 C CA . LEU A 1 88 ? -0.343 -4.326 -9.345 1.00 89.31 88 LEU A CA 1
ATOM 696 C C . LEU A 1 88 ? -1.552 -5.265 -9.295 1.00 89.31 88 LEU A C 1
ATOM 698 O O . LEU A 1 88 ? -2.640 -4.816 -8.935 1.00 89.31 88 LEU A O 1
ATOM 702 N N . GLU A 1 89 ? -1.378 -6.553 -9.591 1.00 90.69 89 GLU A N 1
ATOM 703 C CA . GLU A 1 89 ? -2.433 -7.557 -9.416 1.00 90.69 89 GLU A CA 1
ATOM 704 C C . GLU A 1 89 ? -2.857 -7.653 -7.948 1.00 90.69 89 GLU A C 1
ATOM 706 O O . GLU A 1 89 ? -4.047 -7.578 -7.631 1.00 90.69 89 GLU A O 1
ATOM 711 N N . THR A 1 90 ? -1.882 -7.708 -7.036 1.00 88.25 90 THR A N 1
ATOM 712 C CA . THR A 1 90 ? -2.136 -7.677 -5.589 1.00 88.25 90 THR A CA 1
ATOM 713 C C . THR A 1 90 ? -2.883 -6.403 -5.191 1.00 88.25 90 THR A C 1
ATOM 715 O O . THR A 1 90 ? -3.849 -6.460 -4.430 1.00 88.25 90 THR A O 1
ATOM 718 N N . ALA A 1 91 ? -2.489 -5.248 -5.736 1.00 88.50 91 ALA A N 1
ATOM 719 C CA . ALA A 1 91 ? -3.178 -3.983 -5.507 1.00 88.50 91 ALA A CA 1
ATOM 720 C C . ALA A 1 91 ? -4.625 -4.003 -5.989 1.00 88.50 91 ALA A C 1
ATOM 722 O O . ALA A 1 91 ? -5.506 -3.514 -5.286 1.00 88.50 91 ALA A O 1
ATOM 723 N N . HIS A 1 92 ? -4.883 -4.591 -7.153 1.00 88.94 92 HIS A N 1
ATOM 724 C CA . HIS A 1 92 ? -6.229 -4.706 -7.689 1.00 88.94 92 HIS A CA 1
ATOM 725 C C . HIS A 1 92 ? -7.130 -5.556 -6.788 1.00 88.94 92 HIS A C 1
ATOM 727 O O . HIS A 1 92 ? -8.225 -5.111 -6.444 1.00 88.94 92 HIS A O 1
ATOM 733 N N . VAL A 1 93 ? -6.647 -6.726 -6.355 1.00 90.12 93 VAL A N 1
ATOM 734 C CA . VAL A 1 93 ? -7.383 -7.616 -5.441 1.00 90.12 93 VAL A CA 1
ATOM 735 C C . VAL A 1 93 ? -7.679 -6.911 -4.120 1.00 90.12 93 VAL A C 1
ATOM 737 O O . VAL A 1 93 ? -8.823 -6.892 -3.681 1.00 90.12 93 VAL A O 1
ATOM 740 N N . VAL A 1 94 ? -6.684 -6.251 -3.523 1.00 88.38 94 VAL A N 1
ATOM 741 C CA . VAL A 1 94 ? -6.865 -5.539 -2.250 1.00 88.38 94 VAL A CA 1
ATOM 742 C C . VAL A 1 94 ? -7.860 -4.387 -2.371 1.00 88.38 94 VAL A C 1
ATOM 744 O O . VAL A 1 94 ? -8.690 -4.203 -1.485 1.00 88.38 94 VAL A O 1
ATOM 747 N N . LEU A 1 95 ? -7.796 -3.597 -3.447 1.00 87.69 95 LEU A N 1
ATOM 748 C CA . LEU A 1 95 ? -8.738 -2.497 -3.668 1.00 87.69 95 LEU A CA 1
ATOM 749 C C . LEU A 1 95 ? -10.170 -3.013 -3.849 1.00 87.69 95 LEU A C 1
ATOM 751 O O . LEU A 1 95 ? -11.104 -2.408 -3.323 1.00 87.69 95 LEU A O 1
ATOM 755 N N . ASP A 1 96 ? -10.340 -4.124 -4.567 1.00 88.19 96 ASP A N 1
ATOM 756 C CA . ASP A 1 96 ? -11.635 -4.776 -4.768 1.00 88.19 96 ASP A CA 1
ATOM 757 C C . ASP A 1 96 ? -12.191 -5.343 -3.451 1.00 88.19 96 ASP A C 1
ATOM 759 O O . ASP A 1 96 ? -13.345 -5.083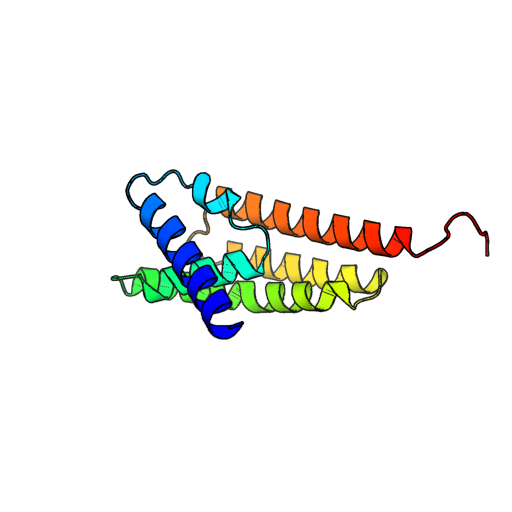 -3.107 1.00 88.19 96 ASP A O 1
ATOM 763 N N . ASP A 1 97 ? -11.356 -6.016 -2.656 1.00 86.38 97 ASP A N 1
ATOM 764 C CA . ASP A 1 97 ? -11.717 -6.508 -1.323 1.00 86.38 97 ASP A CA 1
ATOM 765 C C . ASP A 1 97 ? -12.103 -5.356 -0.383 1.00 86.38 97 ASP A C 1
ATOM 767 O O . ASP A 1 97 ? -13.131 -5.421 0.293 1.00 86.38 97 ASP A O 1
ATOM 771 N N . LEU A 1 98 ? -11.337 -4.258 -0.393 1.00 84.69 98 LEU A N 1
ATOM 772 C CA . LEU A 1 98 ? -11.619 -3.059 0.399 1.00 84.69 98 LEU A CA 1
ATOM 773 C C . LEU A 1 98 ? -12.953 -2.413 -0.002 1.00 84.69 98 LEU A C 1
ATOM 775 O O . LEU A 1 98 ? -13.679 -1.898 0.850 1.00 84.69 98 LEU A O 1
ATOM 779 N N . TRP A 1 99 ? -13.288 -2.442 -1.294 1.00 83.06 99 TRP A N 1
ATOM 780 C CA . TRP A 1 99 ? -14.540 -1.896 -1.822 1.00 83.06 99 TRP A CA 1
ATOM 781 C C . TRP A 1 99 ? -15.754 -2.784 -1.518 1.00 83.06 99 TRP A C 1
ATOM 783 O O . TRP A 1 99 ? -16.876 -2.285 -1.424 1.00 83.06 99 TRP A O 1
ATOM 793 N N . LYS A 1 100 ? -15.540 -4.092 -1.336 1.00 81.25 100 LYS A N 1
ATOM 794 C CA . LYS A 1 100 ? -16.575 -5.095 -1.037 1.00 81.25 100 LYS A CA 1
ATOM 795 C C . LYS A 1 100 ? -16.888 -5.261 0.452 1.00 81.25 100 LYS A C 1
ATOM 797 O O . LYS A 1 100 ? -17.747 -6.077 0.788 1.00 81.25 100 LYS A O 1
ATOM 802 N N . LEU A 1 101 ? -16.239 -4.507 1.342 1.00 74.94 101 LEU A N 1
ATOM 803 C CA . LEU A 1 101 ? -16.540 -4.494 2.778 1.00 74.94 101 LEU A CA 1
ATOM 804 C C . LEU A 1 101 ? -17.937 -3.891 3.034 1.00 74.94 101 LEU A C 1
ATOM 806 O O . LEU A 1 101 ? -18.091 -2.712 3.348 1.00 74.94 101 LEU A O 1
ATOM 810 N N . ASP A 1 102 ? -18.964 -4.731 2.900 1.00 58.31 102 ASP A N 1
ATOM 811 C CA . ASP A 1 102 ? -20.393 -4.375 2.946 1.00 58.31 102 ASP A CA 1
ATOM 812 C C . ASP A 1 102 ? -20.826 -3.802 4.312 1.00 58.31 102 ASP A C 1
ATOM 814 O O . ASP A 1 102 ? -21.771 -3.022 4.421 1.00 58.31 102 ASP A O 1
ATOM 818 N N . GLU A 1 103 ? -20.091 -4.126 5.379 1.00 61.81 103 GLU A N 1
ATOM 819 C CA . GLU A 1 103 ? -20.366 -3.607 6.722 1.00 61.81 103 GLU A CA 1
ATOM 820 C C . GLU A 1 103 ? -19.969 -2.128 6.868 1.00 61.81 103 GLU A C 1
ATOM 822 O O . GLU A 1 103 ? -20.609 -1.383 7.621 1.00 61.81 103 GLU A O 1
ATOM 827 N N . PHE A 1 104 ? -18.944 -1.673 6.132 1.00 65.38 104 PHE A N 1
ATOM 828 C CA . PHE A 1 104 ? -18.301 -0.375 6.322 1.00 65.38 104 PHE A CA 1
ATOM 829 C C . PHE A 1 104 ? -17.855 0.235 4.989 1.00 65.38 104 PHE A C 1
ATOM 831 O O . PHE A 1 104 ? -16.747 0.006 4.519 1.00 65.38 104 PHE A O 1
ATOM 838 N N . GLN A 1 105 ? -18.708 1.081 4.407 1.00 69.56 105 GLN A N 1
ATOM 839 C CA . GLN A 1 105 ? -18.419 1.743 3.135 1.00 69.56 105 GLN A CA 1
ATOM 840 C C . GLN A 1 105 ? -17.148 2.603 3.218 1.00 69.56 105 GLN A C 1
ATOM 842 O O . GLN A 1 105 ? -17.098 3.598 3.952 1.00 69.56 105 GLN A O 1
ATOM 847 N N . TYR A 1 106 ? -16.130 2.230 2.441 1.00 74.75 106 TYR A N 1
ATOM 848 C CA . TYR A 1 106 ? -14.894 2.994 2.344 1.00 74.75 106 TYR A CA 1
ATOM 849 C C . TYR A 1 106 ? -15.160 4.348 1.649 1.00 74.75 106 TYR A C 1
ATOM 851 O O . TYR A 1 106 ? -15.822 4.385 0.607 1.00 74.75 106 TYR A O 1
ATOM 859 N N . PRO A 1 107 ? -14.693 5.488 2.196 1.00 79.06 107 PRO A N 1
ATOM 860 C CA . PRO A 1 107 ? -14.967 6.794 1.602 1.00 79.06 107 PRO A CA 1
ATOM 861 C C . PRO A 1 107 ? -14.388 6.925 0.186 1.00 79.06 107 PRO A C 1
ATOM 863 O O . PRO A 1 107 ? -13.191 6.740 -0.019 1.00 79.06 107 PRO A O 1
ATOM 866 N N . GLN A 1 108 ? -15.211 7.340 -0.782 1.00 77.50 108 GLN A N 1
ATOM 867 C CA . GLN A 1 108 ? -14.804 7.469 -2.191 1.00 77.50 108 GLN A CA 1
ATOM 868 C C 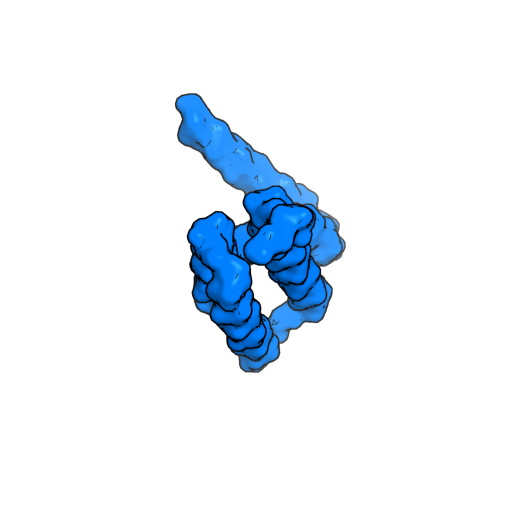. GLN A 1 108 ? -13.572 8.370 -2.387 1.00 77.50 108 GLN A C 1
ATOM 870 O O . GLN A 1 108 ? -12.656 8.009 -3.115 1.00 77.50 108 GLN A O 1
ATOM 875 N N . GLN A 1 109 ? -13.519 9.510 -1.692 1.00 75.44 109 GLN A N 1
ATOM 876 C CA . GLN A 1 109 ? -12.383 10.445 -1.735 1.00 75.44 109 GLN A CA 1
ATOM 877 C C . GLN A 1 109 ? -11.063 9.789 -1.292 1.00 75.44 109 GLN A C 1
ATOM 879 O O . GLN A 1 109 ? -10.006 10.088 -1.837 1.00 75.44 109 GLN A O 1
ATOM 884 N N . ARG A 1 110 ? -11.117 8.866 -0.321 1.00 77.75 110 ARG A N 1
ATOM 885 C CA . ARG A 1 110 ? -9.933 8.116 0.120 1.00 77.75 110 ARG A CA 1
ATOM 886 C C . ARG A 1 110 ? -9.511 7.074 -0.906 1.00 77.75 110 ARG A C 1
ATOM 888 O O . ARG A 1 110 ? -8.323 6.855 -1.076 1.00 77.75 110 ARG A O 1
ATOM 895 N N . MET A 1 111 ? -10.467 6.461 -1.600 1.00 83.31 111 MET A N 1
ATOM 896 C CA . MET A 1 111 ? -10.174 5.470 -2.637 1.00 83.31 111 MET A CA 1
ATOM 897 C C . MET A 1 111 ? -9.470 6.108 -3.829 1.00 83.31 111 MET A C 1
ATOM 899 O O . MET A 1 111 ? -8.461 5.594 -4.296 1.00 83.31 111 MET A O 1
ATOM 903 N N . GLU A 1 112 ? -9.977 7.257 -4.280 1.00 82.06 112 GLU A N 1
ATOM 904 C CA . GLU A 1 112 ? -9.348 8.050 -5.338 1.00 82.06 112 GLU A CA 1
ATOM 905 C C . GLU A 1 112 ? -7.907 8.408 -4.963 1.00 82.06 112 GLU A C 1
ATOM 907 O O . GLU A 1 112 ? -6.978 8.173 -5.734 1.00 82.06 112 GLU A O 1
ATOM 912 N N . HIS A 1 113 ? -7.712 8.877 -3.731 1.00 81.94 113 HIS A N 1
ATOM 913 C CA . HIS A 1 113 ? -6.394 9.198 -3.215 1.00 81.94 113 HIS A CA 1
ATOM 914 C C . HIS A 1 113 ? -5.466 7.970 -3.121 1.00 81.94 113 HIS A C 1
ATOM 916 O O . HIS A 1 113 ? -4.312 8.036 -3.537 1.00 81.94 113 HIS A O 1
ATOM 922 N N . LEU A 1 114 ? -5.957 6.825 -2.635 1.00 84.31 114 LEU A N 1
ATOM 923 C CA . LEU A 1 114 ? -5.185 5.583 -2.550 1.00 84.31 114 LEU A CA 1
ATOM 924 C C . LEU A 1 114 ? -4.740 5.099 -3.939 1.00 84.31 114 LEU A C 1
ATOM 926 O O . LEU A 1 114 ? -3.577 4.736 -4.121 1.00 84.31 114 LEU A O 1
ATOM 930 N N . MET A 1 115 ? -5.631 5.156 -4.932 1.00 86.38 115 MET A N 1
ATOM 931 C CA . MET A 1 115 ? -5.300 4.853 -6.328 1.00 86.38 115 MET A CA 1
ATOM 932 C C . MET A 1 115 ? -4.244 5.817 -6.884 1.00 86.38 115 MET A C 1
ATOM 934 O O . MET A 1 115 ? -3.321 5.386 -7.576 1.00 86.38 115 MET A O 1
ATOM 938 N N . GLU A 1 116 ? -4.331 7.108 -6.556 1.00 86.69 116 GLU A N 1
ATOM 939 C CA . GLU A 1 116 ? -3.335 8.102 -6.961 1.00 86.69 116 GLU A CA 1
ATOM 940 C C . GLU A 1 116 ? -1.958 7.823 -6.330 1.00 86.69 116 GLU A C 1
ATOM 942 O O . GLU A 1 116 ? -0.938 7.884 -7.021 1.00 86.69 116 GLU A O 1
ATOM 947 N N . VAL A 1 117 ? -1.910 7.473 -5.040 1.00 86.88 117 VAL A N 1
ATOM 948 C CA . VAL A 1 117 ? -0.675 7.102 -4.326 1.00 86.88 117 VAL A CA 1
ATOM 949 C C . VAL A 1 117 ? -0.039 5.852 -4.934 1.00 86.88 117 VAL A C 1
ATOM 951 O O . VAL A 1 117 ? 1.167 5.847 -5.201 1.00 86.88 117 VAL A O 1
ATOM 954 N N . ILE A 1 118 ? -0.834 4.816 -5.213 1.00 87.25 118 ILE A N 1
ATOM 955 C CA . ILE A 1 118 ? -0.387 3.600 -5.908 1.00 87.25 118 ILE A CA 1
ATOM 956 C C . ILE A 1 118 ? 0.207 3.961 -7.275 1.00 87.25 118 ILE A C 1
ATOM 958 O O . ILE A 1 118 ? 1.358 3.625 -7.559 1.00 87.25 118 ILE A O 1
ATOM 962 N N . GLY A 1 119 ? -0.531 4.720 -8.090 1.00 87.38 119 GLY A N 1
ATOM 963 C CA . GLY A 1 119 ? -0.089 5.130 -9.423 1.00 87.38 119 GLY A CA 1
A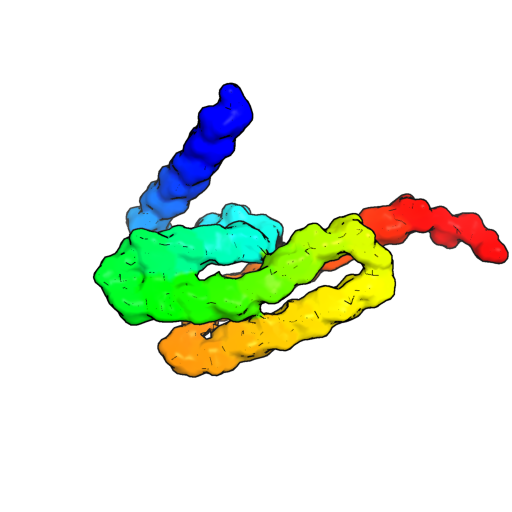TOM 964 C C . GLY A 1 119 ? 1.206 5.945 -9.400 1.00 87.38 119 GLY A C 1
ATOM 965 O O . GLY A 1 119 ? 2.124 5.674 -10.179 1.00 87.38 119 GLY A O 1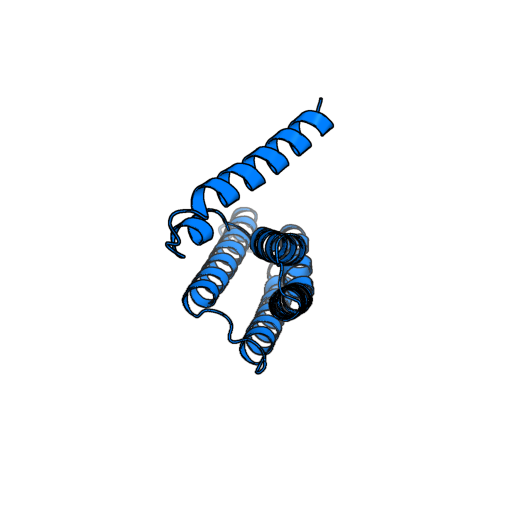
ATOM 966 N N . LYS A 1 120 ? 1.333 6.904 -8.474 1.00 88.06 120 LYS A N 1
ATOM 967 C CA . LYS A 1 120 ? 2.562 7.693 -8.278 1.00 88.06 120 LYS A CA 1
ATOM 968 C C . LYS A 1 120 ? 3.748 6.815 -7.887 1.00 88.06 120 LYS A C 1
ATOM 970 O O . LYS A 1 120 ? 4.845 7.008 -8.412 1.00 88.06 120 LYS A O 1
ATOM 975 N N . THR A 1 121 ? 3.532 5.854 -6.993 1.00 86.12 121 THR A N 1
ATOM 976 C CA . THR A 1 121 ? 4.588 4.966 -6.490 1.00 86.12 121 THR A CA 1
ATOM 977 C C . THR A 1 121 ? 5.104 4.048 -7.595 1.00 86.12 121 THR A C 1
ATOM 979 O O . THR A 1 121 ? 6.310 3.981 -7.823 1.00 86.12 121 THR A O 1
ATOM 982 N N . VAL A 1 122 ? 4.201 3.436 -8.365 1.00 87.44 122 VAL A N 1
ATOM 983 C CA . VAL A 1 122 ? 4.556 2.590 -9.515 1.00 87.44 122 VAL A CA 1
ATOM 984 C C . VAL A 1 122 ? 5.241 3.402 -10.613 1.00 87.44 122 VAL A C 1
ATOM 986 O O . VAL A 1 122 ? 6.273 2.990 -11.137 1.00 87.44 122 VAL A O 1
ATOM 989 N N . THR A 1 123 ? 4.737 4.601 -10.921 1.00 88.38 123 THR A N 1
ATOM 990 C CA . THR A 1 123 ? 5.370 5.488 -11.912 1.00 88.38 123 THR A CA 1
ATOM 991 C C . THR A 1 123 ? 6.801 5.836 -11.506 1.00 88.38 123 THR A C 1
ATOM 993 O O . THR A 1 123 ? 7.712 5.778 -12.332 1.00 88.38 123 THR A O 1
ATOM 996 N N . ARG A 1 124 ? 7.023 6.165 -10.228 1.00 88.31 124 ARG A N 1
ATOM 997 C CA . ARG A 1 124 ? 8.359 6.445 -9.691 1.00 88.31 124 ARG A CA 1
ATOM 998 C C . ARG A 1 124 ? 9.275 5.223 -9.784 1.00 88.31 124 ARG A C 1
ATOM 1000 O O . ARG A 1 124 ? 10.434 5.384 -10.163 1.00 88.31 124 ARG A O 1
ATOM 1007 N N . PHE A 1 125 ? 8.767 4.034 -9.463 1.00 86.88 125 PHE A N 1
ATOM 1008 C CA . PHE A 1 125 ? 9.512 2.781 -9.575 1.00 86.88 125 PHE A CA 1
ATOM 1009 C C . PHE A 1 125 ? 9.962 2.520 -11.022 1.00 86.88 125 PHE A C 1
ATOM 1011 O O . PHE A 1 125 ? 11.157 2.354 -11.273 1.00 86.88 125 PHE A O 1
ATOM 1018 N N . ILE A 1 126 ? 9.036 2.594 -11.987 1.00 87.38 126 ILE A N 1
ATOM 1019 C CA . ILE A 1 126 ? 9.336 2.418 -13.417 1.00 87.38 126 ILE A CA 1
ATOM 1020 C C . ILE A 1 126 ? 10.382 3.444 -13.866 1.00 87.38 126 ILE A C 1
ATOM 1022 O O . ILE A 1 126 ? 11.397 3.078 -14.452 1.00 87.38 126 ILE A O 1
ATOM 1026 N N . GLN A 1 127 ? 10.199 4.723 -13.522 1.00 88.31 127 GLN A N 1
ATOM 1027 C CA . GLN A 1 127 ? 11.160 5.779 -13.855 1.00 88.31 127 GLN A CA 1
ATOM 1028 C C . GLN A 1 127 ? 12.562 5.506 -13.296 1.00 88.31 127 GLN A C 1
ATOM 1030 O O . GLN A 1 127 ? 13.551 5.779 -13.976 1.00 88.31 127 GLN A O 1
ATOM 1035 N N . GLN A 1 128 ? 12.676 4.986 -12.070 1.00 86.94 128 GLN A N 1
ATOM 1036 C CA . GLN A 1 128 ? 13.970 4.642 -11.481 1.00 86.94 128 GLN A CA 1
ATOM 1037 C C . GLN A 1 128 ? 14.639 3.469 -12.201 1.00 86.94 128 GLN A C 1
ATOM 1039 O O . GLN A 1 128 ? 15.833 3.560 -12.487 1.00 86.94 128 GLN A O 1
ATOM 1044 N N . LYS A 1 129 ? 13.886 2.416 -12.535 1.00 84.69 129 LYS A N 1
ATOM 1045 C CA . LYS A 1 129 ? 14.407 1.242 -13.251 1.00 84.69 129 LYS A CA 1
ATOM 1046 C C . LYS A 1 129 ? 14.822 1.572 -14.683 1.00 84.69 129 LYS A C 1
ATOM 1048 O O . LYS A 1 129 ? 15.943 1.268 -15.080 1.00 84.69 129 LYS A O 1
ATOM 1053 N N . THR A 1 130 ? 13.997 2.309 -15.424 1.00 83.38 130 THR A N 1
ATOM 1054 C CA . THR A 1 130 ? 14.344 2.748 -16.784 1.00 83.38 130 THR A CA 1
ATOM 1055 C C . THR A 1 130 ? 15.518 3.727 -16.792 1.00 83.38 130 THR A C 1
ATOM 1057 O O . THR A 1 130 ? 16.288 3.748 -17.740 1.00 83.38 130 THR A O 1
ATOM 1060 N N . LYS A 1 131 ? 15.712 4.529 -15.735 1.00 83.31 131 LYS A N 1
ATOM 1061 C CA . LYS A 1 131 ? 16.889 5.406 -15.627 1.00 83.31 131 LYS A CA 1
ATOM 1062 C C . LYS A 1 131 ? 18.192 4.626 -15.423 1.00 83.31 131 LYS A C 1
ATOM 1064 O O . LYS A 1 131 ? 19.246 5.120 -15.818 1.00 83.31 131 LYS A O 1
ATOM 1069 N N . SER A 1 132 ? 18.143 3.469 -14.761 1.00 77.44 132 SER A N 1
ATOM 1070 C CA . SER A 1 132 ? 19.320 2.604 -14.606 1.00 77.44 132 SER A CA 1
ATOM 1071 C C . SER A 1 132 ? 19.667 1.818 -15.869 1.00 77.44 132 SER A C 1
ATOM 1073 O O . SER A 1 132 ? 20.815 1.408 -16.012 1.00 77.44 132 SER A O 1
ATOM 1075 N N . GLU A 1 133 ? 18.715 1.636 -16.782 1.00 76.44 133 GLU A N 1
ATOM 1076 C CA . GLU A 1 133 ? 18.940 0.958 -18.057 1.00 76.44 133 GLU A CA 1
ATOM 1077 C C . GLU A 1 133 ? 19.334 1.963 -19.147 1.00 76.44 133 GLU A C 1
ATOM 1079 O O . GLU A 1 133 ? 18.637 2.943 -19.418 1.00 76.44 133 GLU A O 1
ATOM 1084 N N . ASN A 1 134 ? 20.467 1.725 -19.810 1.00 72.31 134 ASN A N 1
ATOM 1085 C CA . ASN A 1 134 ? 20.858 2.505 -20.980 1.00 72.31 134 ASN A CA 1
ATOM 1086 C C . ASN A 1 134 ? 20.065 2.034 -22.201 1.00 72.31 134 ASN A C 1
ATOM 1088 O O . ASN A 1 134 ? 20.570 1.294 -23.031 1.00 72.31 134 ASN A O 1
ATOM 1092 N N . ILE A 1 135 ? 18.847 2.548 -22.362 1.00 76.44 135 ILE A N 1
ATOM 1093 C CA . ILE A 1 135 ? 17.995 2.294 -23.540 1.00 76.44 135 ILE A CA 1
ATOM 1094 C C . ILE A 1 135 ? 18.595 2.785 -24.877 1.00 76.44 135 ILE A C 1
ATOM 1096 O O . ILE A 1 135 ? 18.008 2.578 -25.936 1.00 76.44 135 ILE A O 1
ATOM 1100 N N . TRP A 1 136 ? 19.728 3.494 -24.829 1.00 79.31 136 TRP A N 1
ATOM 1101 C CA . TRP A 1 136 ? 20.437 4.042 -25.989 1.00 79.31 136 TRP A CA 1
ATOM 1102 C C . TRP A 1 136 ? 21.609 3.175 -26.454 1.00 79.31 136 TRP A C 1
ATOM 1104 O O . TRP A 1 136 ? 22.069 3.349 -27.583 1.00 79.31 136 TRP A O 1
ATOM 1114 N N . GLU A 1 137 ? 22.098 2.267 -25.609 1.00 68.69 137 GLU A N 1
ATOM 1115 C CA . GLU A 1 137 ? 22.996 1.208 -26.055 1.00 68.69 137 GLU A CA 1
ATOM 1116 C C . GLU A 1 137 ? 22.090 0.085 -26.554 1.00 68.69 137 GLU A C 1
ATOM 1118 O O . GLU A 1 137 ? 21.437 -0.596 -25.772 1.00 68.69 137 GLU A O 1
ATOM 1123 N N . GLY A 1 138 ? 21.943 -0.010 -27.877 1.00 61.81 138 GLY A N 1
ATOM 1124 C CA . GLY A 1 138 ? 21.268 -1.154 -28.476 1.00 61.81 138 GLY A CA 1
ATOM 1125 C C . GLY A 1 138 ? 22.015 -2.430 -28.099 1.00 61.81 138 GLY A C 1
ATOM 1126 O O . GLY A 1 138 ? 23.246 -2.428 -28.132 1.00 61.81 138 GLY A O 1
ATOM 1127 N N . ASP A 1 139 ? 21.259 -3.463 -27.731 1.00 50.97 139 ASP A N 1
ATOM 1128 C CA . ASP A 1 139 ? 21.744 -4.841 -27.559 1.00 50.97 139 ASP A CA 1
ATOM 1129 C C . ASP A 1 139 ? 22.678 -5.285 -28.706 1.00 50.97 139 ASP A C 1
ATOM 1131 O O . ASP A 1 139 ? 22.375 -4.969 -29.888 1.00 50.97 139 ASP A O 1
#

Secondary structure (DSSP, 8-state):
-HHHHHHHHHHHHHHHHHHGGGS--TTTTTTT--SHHHHHHHHHHHHHH--SHHHHHHHHHHHHHHHHHHHHHHHHTTS-TTTHHHHHHHHHHHHHHHHT-TTSPPPHHHHHHHHHHHHHHHHHHHHHHHHHS-TTS--